Protein AF-A0A2V1MZS5-F1 (afdb_monomer_lite)

Secondary structure (DSSP, 8-state):
--GGGTS-TTT--HHHHHHHHT--HHHHHHH-SSHHHHHHHHHHHHHHHHHHHHHTSS-TT-HHHHHHHHHHHHHHTHHHHHHHHHTT-HHHHHHHTTTTSS---

Sequence (105 aa):
MELLRTETIAEVTVSELTARSGISRNYFYRHFSSKVDVIAQYFDYGFSRLIRQLEHRQQPEKSTVFLQQYFAHLANKRDHYRILMANNFYVAHLANAGLTAVGLQ

Structure (mmCIF, N/CA/C/O backbone):
data_AF-A0A2V1MZS5-F1
#
_entry.id   AF-A0A2V1MZS5-F1
#
loop_
_atom_site.group_PDB
_atom_site.id
_atom_site.type_symbol
_atom_site.label_atom_id
_atom_site.label_alt_id
_atom_sit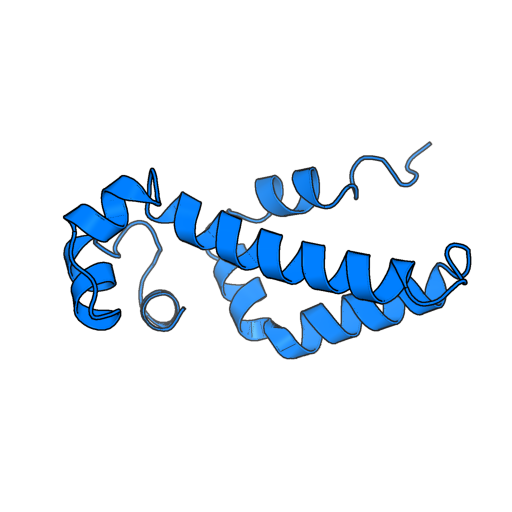e.label_comp_id
_atom_site.label_asym_id
_atom_site.label_entity_id
_atom_site.label_seq_id
_atom_site.pdbx_PDB_ins_code
_atom_site.Cartn_x
_atom_site.Cartn_y
_atom_site.Cartn_z
_atom_site.occupancy
_atom_site.B_iso_or_equiv
_atom_site.auth_seq_id
_atom_site.auth_comp_id
_atom_site.auth_asym_id
_atom_site.auth_atom_id
_atom_site.pdbx_PDB_model_num
ATOM 1 N N . MET A 1 1 ? 2.289 -0.162 5.512 1.00 86.81 1 MET A N 1
ATOM 2 C CA . MET A 1 1 ? 3.406 -1.120 5.337 1.00 86.81 1 MET A CA 1
ATOM 3 C C . MET A 1 1 ? 3.978 -1.597 6.659 1.00 86.81 1 MET A C 1
ATOM 5 O O . MET A 1 1 ? 4.191 -2.789 6.779 1.00 86.81 1 MET A O 1
ATOM 9 N N . GLU A 1 2 ? 4.201 -0.718 7.639 1.00 91.50 2 GLU A N 1
ATOM 10 C CA . GLU A 1 2 ? 4.732 -1.100 8.958 1.00 91.50 2 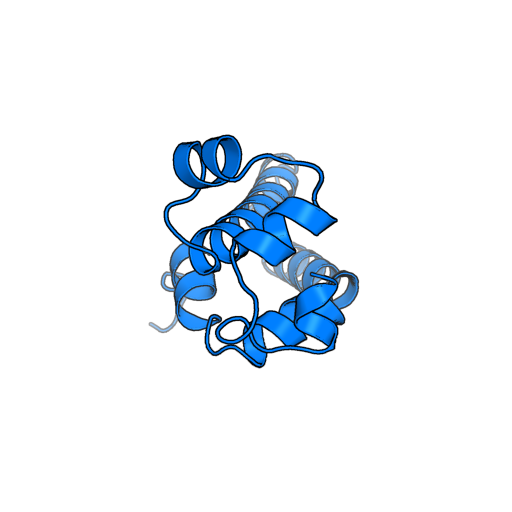GLU A CA 1
ATOM 11 C C . GLU A 1 2 ? 3.917 -2.199 9.656 1.00 91.50 2 GLU A C 1
ATOM 13 O O . GLU A 1 2 ? 4.478 -3.238 9.971 1.00 91.50 2 GLU A O 1
ATOM 18 N N . LEU A 1 3 ? 2.598 -2.015 9.785 1.00 91.38 3 LEU A N 1
ATOM 19 C CA . LEU A 1 3 ? 1.674 -3.009 10.357 1.00 91.38 3 LEU A CA 1
ATOM 20 C C . LEU A 1 3 ? 1.809 -4.397 9.714 1.00 91.38 3 LEU A C 1
ATOM 22 O O . LEU A 1 3 ? 1.841 -5.418 10.388 1.00 91.38 3 LEU A O 1
ATOM 26 N N . LEU A 1 4 ? 1.993 -4.432 8.394 1.00 89.62 4 LEU A N 1
ATOM 27 C CA . LEU A 1 4 ? 2.099 -5.678 7.639 1.00 89.62 4 LEU A CA 1
ATOM 28 C C . LEU A 1 4 ? 3.457 -6.386 7.788 1.00 89.62 4 LEU A C 1
ATOM 30 O O . LEU A 1 4 ? 3.693 -7.409 7.145 1.00 89.62 4 LEU A O 1
ATOM 34 N N . ARG A 1 5 ? 4.383 -5.840 8.589 1.00 88.31 5 ARG A N 1
ATOM 35 C CA . ARG A 1 5 ? 5.616 -6.544 8.971 1.00 88.31 5 ARG A CA 1
ATOM 36 C C . ARG A 1 5 ? 5.373 -7.557 10.086 1.00 88.31 5 ARG A C 1
ATOM 38 O O . ARG A 1 5 ? 6.149 -8.503 10.188 1.00 88.31 5 ARG A O 1
ATOM 45 N N . THR A 1 6 ? 4.339 -7.348 10.898 1.00 88.75 6 THR A N 1
ATOM 46 C CA . THR A 1 6 ? 4.032 -8.149 12.091 1.00 88.75 6 THR A CA 1
ATOM 47 C C . THR A 1 6 ? 2.665 -8.820 12.027 1.00 88.75 6 THR A C 1
ATOM 49 O O . THR A 1 6 ? 2.474 -9.831 12.690 1.00 88.75 6 THR A O 1
ATOM 52 N N . GLU A 1 7 ? 1.743 -8.293 11.221 1.00 88.31 7 GLU A N 1
ATOM 53 C CA . GLU A 1 7 ? 0.356 -8.754 11.127 1.00 88.31 7 GLU A CA 1
ATOM 54 C C . GLU A 1 7 ? -0.046 -9.015 9.673 1.00 88.31 7 GLU A C 1
ATOM 56 O O . GLU A 1 7 ? 0.466 -8.403 8.728 1.00 88.31 7 GLU A O 1
ATOM 61 N N . THR A 1 8 ? -1.009 -9.907 9.473 1.00 87.44 8 THR A N 1
ATOM 62 C CA . THR A 1 8 ? -1.680 -10.064 8.184 1.00 87.44 8 THR A CA 1
ATOM 63 C C . THR A 1 8 ? -2.649 -8.911 7.938 1.00 87.44 8 THR A C 1
ATOM 65 O O . THR A 1 8 ? -3.183 -8.282 8.851 1.00 87.44 8 THR A O 1
ATOM 68 N N . ILE A 1 9 ? -2.959 -8.651 6.671 1.00 88.06 9 ILE A N 1
ATOM 69 C CA . ILE A 1 9 ? -3.963 -7.645 6.291 1.00 88.06 9 ILE A CA 1
ATOM 70 C C . ILE A 1 9 ? -5.351 -7.910 6.901 1.00 88.06 9 ILE A C 1
ATOM 72 O O . ILE A 1 9 ? -6.147 -6.981 7.064 1.00 88.06 9 ILE A O 1
ATOM 76 N N . ALA A 1 10 ? -5.664 -9.176 7.192 1.00 87.06 10 ALA A N 1
ATOM 77 C CA . ALA A 1 10 ? -6.932 -9.578 7.776 1.00 87.06 10 ALA A CA 1
ATOM 78 C C . ALA A 1 10 ? -7.031 -9.082 9.224 1.00 87.06 10 ALA A C 1
ATOM 80 O O . ALA A 1 10 ? -8.064 -8.520 9.593 1.00 87.06 10 ALA A O 1
ATOM 81 N N . GLU A 1 11 ? -5.935 -9.213 9.976 1.00 91.38 11 GLU A N 1
ATOM 82 C CA . GLU A 1 11 ? -5.802 -8.827 11.386 1.00 91.38 11 GLU A CA 1
ATOM 83 C C . GLU A 1 11 ? -5.771 -7.307 11.575 1.00 91.38 11 GLU A C 1
ATOM 85 O O . GLU A 1 11 ? -6.432 -6.788 12.474 1.00 91.38 11 GLU A O 1
ATOM 90 N N . VAL A 1 12 ? -5.106 -6.574 10.673 1.00 92.94 12 VAL A N 1
ATOM 91 C CA . VAL A 1 12 ? -5.035 -5.106 10.742 1.00 92.94 12 VAL A CA 1
ATOM 92 C C . VAL A 1 12 ? -6.436 -4.501 10.740 1.00 92.94 12 VAL A C 1
ATOM 94 O O . VAL A 1 12 ? -7.226 -4.762 9.838 1.00 92.94 12 VAL A O 1
ATOM 97 N N . THR A 1 13 ? -6.768 -3.617 11.679 1.00 95.38 13 THR A N 1
ATOM 98 C CA . THR A 1 13 ? -8.075 -2.929 11.679 1.00 95.38 13 THR A CA 1
ATOM 99 C C . THR A 1 13 ? -8.011 -1.558 10.998 1.00 95.38 13 THR A C 1
ATOM 101 O O . THR A 1 13 ? -6.962 -0.916 10.948 1.00 95.38 13 THR A O 1
ATOM 104 N N . VAL A 1 14 ? -9.148 -1.052 10.492 1.00 95.75 14 VAL A N 1
ATOM 105 C CA . VAL A 1 14 ? -9.222 0.334 9.974 1.00 95.75 14 VAL A CA 1
ATOM 106 C C . VAL A 1 14 ? -8.896 1.335 11.086 1.00 95.75 14 VAL A C 1
ATOM 108 O O . VAL A 1 14 ? -8.191 2.311 10.854 1.00 95.75 14 VAL A O 1
ATOM 111 N N . SER A 1 15 ? -9.354 1.072 12.313 1.00 96.19 15 SER A N 1
ATOM 112 C CA . SER A 1 15 ? -9.039 1.890 13.487 1.00 96.19 15 SER A CA 1
ATOM 113 C C . SER A 1 15 ? -7.536 2.013 13.709 1.00 96.19 15 SER A C 1
ATOM 115 O O . SER A 1 15 ? -7.034 3.126 13.822 1.00 96.19 15 SER A O 1
ATOM 117 N N . GLU A 1 16 ? -6.819 0.894 13.708 1.00 95.88 16 GLU A N 1
ATOM 118 C CA . GLU A 1 16 ? -5.374 0.884 13.910 1.00 95.88 16 GLU A CA 1
ATOM 119 C C . GLU A 1 16 ? -4.620 1.562 12.763 1.00 95.88 16 GLU A C 1
ATOM 121 O O . GLU A 1 16 ? -3.746 2.399 12.997 1.00 95.88 16 GLU A O 1
ATOM 126 N N . LEU A 1 17 ? -5.021 1.285 11.520 1.00 95.06 17 LEU A N 1
ATOM 127 C CA . LEU A 1 17 ? -4.443 1.923 10.342 1.00 95.06 17 LEU A CA 1
ATOM 128 C C . LEU A 1 17 ? -4.597 3.449 10.388 1.00 95.06 17 LEU A C 1
ATOM 130 O O . LEU A 1 17 ? -3.635 4.177 10.139 1.00 95.06 17 LEU A O 1
ATOM 134 N N . THR A 1 18 ? -5.797 3.932 10.718 1.00 96.25 18 THR A N 1
ATOM 135 C CA . THR A 1 18 ? -6.098 5.371 10.800 1.00 96.25 18 THR A CA 1
ATOM 136 C C . THR A 1 18 ? -5.364 6.045 11.957 1.00 96.25 18 THR A C 1
ATOM 138 O O . THR A 1 18 ? -4.793 7.115 11.755 1.00 96.25 18 THR A O 1
ATOM 141 N N . ALA A 1 19 ? -5.275 5.383 13.117 1.00 96.12 19 ALA A N 1
ATOM 142 C CA . ALA A 1 19 ? -4.531 5.874 14.272 1.00 96.12 19 ALA A CA 1
ATOM 143 C C . ALA A 1 19 ? -3.035 6.042 13.966 1.00 96.12 19 ALA A C 1
ATOM 145 O O . ALA A 1 19 ? -2.479 7.106 14.226 1.00 96.12 19 ALA A O 1
ATOM 146 N N . ARG A 1 20 ? -2.394 5.040 13.345 1.00 94.69 20 ARG A N 1
ATOM 147 C CA . ARG A 1 20 ? -0.970 5.131 12.970 1.00 94.69 20 ARG A CA 1
ATOM 148 C C . ARG A 1 20 ? -0.704 6.121 11.838 1.00 94.69 20 ARG A C 1
ATOM 150 O O . ARG A 1 20 ? 0.375 6.696 11.771 1.00 94.69 20 ARG A O 1
ATOM 157 N N . SER A 1 21 ? -1.674 6.318 10.949 1.00 93.56 21 SER A N 1
ATOM 158 C CA . SER A 1 21 ? -1.536 7.217 9.796 1.00 93.56 21 SER A CA 1
ATOM 159 C C . SER A 1 21 ? -1.910 8.672 10.105 1.00 93.56 21 SER A C 1
ATOM 161 O O . SER A 1 21 ? -1.764 9.524 9.234 1.00 93.56 21 SER A O 1
ATOM 163 N N . GLY A 1 22 ? -2.416 8.969 11.309 1.00 96.25 22 GLY A N 1
ATOM 164 C CA . GLY A 1 22 ? -2.823 10.322 11.706 1.00 96.25 22 GLY A CA 1
ATOM 165 C C . GLY A 1 22 ? -4.050 10.859 10.959 1.00 96.25 22 GLY A C 1
ATOM 166 O O . GLY A 1 22 ? -4.244 12.069 10.882 1.00 96.25 22 GLY A O 1
ATOM 167 N N . ILE A 1 23 ? -4.879 9.974 10.395 1.00 96.00 23 ILE A N 1
ATOM 168 C CA . ILE A 1 23 ? -6.098 10.336 9.654 1.00 96.00 23 ILE A CA 1
ATOM 169 C C . ILE A 1 23 ? -7.345 9.886 10.413 1.00 96.00 23 ILE A C 1
ATOM 171 O O . ILE A 1 23 ? -7.301 8.981 11.242 1.00 96.00 23 ILE A O 1
ATOM 175 N N . SER A 1 24 ? -8.496 10.480 10.102 1.00 97.31 24 SER A N 1
ATOM 176 C CA . SER A 1 24 ? -9.772 10.009 10.645 1.00 97.31 24 SER A CA 1
ATOM 177 C C . SER A 1 24 ? -10.298 8.791 9.877 1.00 97.31 24 SER A C 1
ATOM 179 O O . SER A 1 24 ? -10.016 8.605 8.691 1.00 97.31 24 SER A O 1
ATOM 181 N N . ARG A 1 25 ? -11.156 7.988 10.521 1.00 96.31 25 ARG A N 1
ATOM 182 C CA . ARG A 1 25 ? -11.897 6.914 9.831 1.00 96.31 25 ARG A CA 1
ATOM 183 C C . ARG A 1 25 ? -12.792 7.452 8.714 1.00 96.31 25 ARG A C 1
ATOM 185 O O . ARG A 1 25 ? -12.939 6.797 7.693 1.00 96.31 25 ARG A O 1
ATOM 192 N N . ASN A 1 26 ? -13.357 8.650 8.884 1.00 96.94 26 ASN A N 1
ATOM 193 C CA . ASN A 1 26 ? -14.160 9.287 7.839 1.00 96.94 26 ASN A CA 1
ATOM 194 C C . ASN A 1 26 ? -13.305 9.609 6.603 1.00 96.94 26 ASN A C 1
ATOM 196 O O . ASN A 1 26 ? -13.705 9.314 5.483 1.00 96.94 26 ASN A O 1
ATOM 200 N N . TYR A 1 27 ? -12.092 10.142 6.797 1.00 96.94 27 TYR A N 1
ATOM 201 C CA . TYR A 1 27 ? -11.149 10.328 5.693 1.00 96.94 27 TYR A CA 1
ATOM 202 C C . TYR A 1 27 ? -10.847 8.996 4.998 1.00 96.94 27 TYR A C 1
ATOM 204 O O . TYR A 1 27 ? -10.932 8.921 3.778 1.00 96.94 27 TYR A O 1
ATOM 212 N N . PHE A 1 28 ? -10.578 7.933 5.764 1.00 97.06 28 PHE A N 1
ATOM 213 C CA . PHE A 1 28 ? -10.354 6.605 5.196 1.00 97.06 28 PHE A CA 1
ATOM 214 C C . PHE A 1 28 ? -11.519 6.157 4.303 1.00 97.06 28 PHE A C 1
ATOM 216 O O . PHE A 1 28 ? -11.306 5.908 3.123 1.00 97.06 28 PHE A O 1
ATOM 223 N N . TYR A 1 29 ? -12.747 6.121 4.827 1.00 96.19 29 TYR A N 1
ATOM 224 C CA . TYR A 1 29 ? -13.902 5.610 4.080 1.00 96.19 29 TYR A CA 1
ATOM 225 C C . TYR A 1 29 ? -14.348 6.513 2.921 1.00 96.19 29 TYR A C 1
ATOM 227 O O . TYR A 1 29 ? -15.063 6.058 2.036 1.00 96.19 29 TYR A O 1
ATOM 235 N N . ARG A 1 30 ? -13.914 7.780 2.886 1.00 96.31 30 ARG A N 1
ATOM 236 C CA . ARG A 1 30 ? -14.110 8.662 1.724 1.00 96.31 30 ARG A CA 1
ATOM 237 C C . ARG A 1 30 ? -13.190 8.336 0.551 1.00 96.31 30 ARG A C 1
ATOM 239 O O . ARG A 1 30 ? -13.534 8.664 -0.580 1.00 96.31 30 ARG A O 1
ATOM 246 N N . HIS A 1 31 ? -12.016 7.774 0.824 1.00 95.06 31 HIS A N 1
ATOM 247 C CA . HIS A 1 31 ? -10.967 7.562 -0.175 1.00 95.06 31 HIS A CA 1
ATOM 248 C C . HIS A 1 31 ? -10.722 6.086 -0.492 1.00 95.06 31 HIS A C 1
ATOM 250 O O . HIS A 1 31 ? -10.210 5.779 -1.565 1.00 95.06 31 HIS A O 1
ATOM 256 N N . PHE A 1 32 ? -11.099 5.185 0.416 1.00 93.00 32 PHE A N 1
ATOM 257 C CA . PHE A 1 32 ? -10.827 3.762 0.305 1.00 93.00 32 PHE A CA 1
ATOM 258 C C . PHE A 1 32 ? -12.051 2.937 0.671 1.00 93.00 32 PHE A C 1
ATOM 260 O O . PHE A 1 32 ? -12.680 3.138 1.713 1.00 93.00 32 PHE A O 1
ATOM 267 N N . SER A 1 33 ? -12.334 1.942 -0.163 1.00 90.88 33 SER A N 1
ATOM 268 C CA . SER A 1 33 ? -13.432 0.999 0.067 1.00 90.88 33 SER A CA 1
ATOM 269 C C . SER A 1 33 ? -13.053 -0.088 1.075 1.00 90.88 33 SER A C 1
ATOM 271 O O . SER A 1 33 ? -13.914 -0.676 1.726 1.00 90.88 33 SER A O 1
ATOM 273 N N . SER A 1 34 ? -11.757 -0.389 1.216 1.00 90.56 34 SER A N 1
ATOM 274 C CA . SER A 1 34 ? -11.256 -1.403 2.148 1.00 90.56 34 SER A CA 1
ATOM 275 C C . SER A 1 34 ? -9.766 -1.226 2.463 1.00 90.56 34 SER A C 1
ATOM 277 O O . SER A 1 34 ? -9.057 -0.453 1.824 1.00 90.56 34 SER A O 1
ATOM 279 N N . LYS A 1 35 ? -9.249 -1.993 3.433 1.00 89.44 35 LYS A N 1
ATOM 280 C CA . LYS A 1 35 ? -7.801 -2.047 3.726 1.00 89.44 35 LYS A CA 1
ATOM 281 C C . LYS A 1 35 ? -7.001 -2.609 2.545 1.00 89.44 35 LYS A C 1
ATOM 283 O O . LYS A 1 35 ? -5.852 -2.231 2.351 1.00 89.44 35 LYS A O 1
ATOM 288 N N . VAL A 1 36 ? -7.614 -3.503 1.766 1.00 86.44 36 VAL A N 1
ATOM 289 C CA . VAL A 1 36 ? -7.011 -4.095 0.564 1.00 86.44 36 VAL A CA 1
ATOM 290 C C . VAL A 1 36 ? -6.887 -3.053 -0.544 1.00 86.44 36 VAL A C 1
ATOM 292 O O . VAL A 1 36 ? -5.854 -2.985 -1.201 1.00 86.44 36 VAL A O 1
ATOM 295 N N . ASP A 1 37 ? -7.896 -2.196 -0.690 1.00 87.25 37 ASP A N 1
ATOM 296 C CA . ASP A 1 37 ? -7.914 -1.097 -1.661 1.00 87.25 37 ASP A CA 1
ATOM 297 C C . ASP A 1 37 ? -6.751 -0.110 -1.434 1.00 87.25 37 ASP A C 1
ATOM 299 O O . ASP A 1 37 ? -6.053 0.254 -2.376 1.00 87.25 37 ASP A O 1
ATOM 303 N N . VAL A 1 38 ? -6.422 0.208 -0.173 1.00 90.50 38 VAL A N 1
ATOM 304 C CA . VAL A 1 38 ? -5.220 1.004 0.157 1.00 90.50 38 VAL A CA 1
ATOM 305 C C . VAL A 1 38 ? -3.941 0.376 -0.401 1.00 90.50 38 VAL A C 1
ATOM 307 O O . VAL A 1 38 ? -3.076 1.075 -0.930 1.00 90.50 38 VAL A O 1
ATOM 310 N N . ILE A 1 39 ? -3.795 -0.944 -0.261 1.00 86.94 39 ILE A N 1
ATOM 311 C CA . ILE A 1 39 ? -2.613 -1.669 -0.733 1.00 86.94 39 ILE A CA 1
ATOM 312 C C . ILE A 1 39 ? -2.576 -1.685 -2.259 1.00 86.94 39 ILE A C 1
ATOM 314 O O . ILE A 1 39 ? -1.531 -1.376 -2.828 1.00 86.94 39 ILE A O 1
ATOM 318 N N . ALA A 1 40 ? -3.701 -1.975 -2.915 1.00 83.38 40 ALA A N 1
ATOM 319 C CA . ALA A 1 40 ? -3.798 -1.959 -4.372 1.00 83.38 40 ALA A CA 1
ATOM 320 C C . ALA A 1 40 ? -3.390 -0.590 -4.941 1.00 83.38 40 ALA A C 1
ATOM 322 O O . ALA A 1 40 ? -2.432 -0.507 -5.709 1.00 83.38 40 ALA A O 1
ATOM 323 N N . GLN A 1 41 ? -4.003 0.496 -4.459 1.00 86.94 41 GLN A N 1
ATOM 324 C CA . GLN A 1 41 ? -3.688 1.854 -4.912 1.00 86.94 41 GLN A CA 1
ATOM 325 C C . GLN A 1 41 ? -2.228 2.252 -4.650 1.00 86.94 41 GLN A C 1
ATOM 327 O O . GLN A 1 41 ? -1.610 2.926 -5.476 1.00 86.94 41 GLN A O 1
ATOM 332 N N . TYR A 1 42 ? -1.639 1.818 -3.529 1.00 87.81 42 TYR A N 1
ATOM 333 C CA . TYR A 1 42 ? -0.224 2.062 -3.236 1.00 87.81 42 TYR A CA 1
ATOM 334 C C . TYR A 1 42 ? 0.701 1.457 -4.303 1.00 87.81 42 TYR A C 1
ATOM 336 O O . TYR A 1 42 ? 1.634 2.122 -4.770 1.00 87.81 42 TYR A O 1
ATOM 344 N N . PHE A 1 43 ? 0.456 0.204 -4.690 1.00 83.06 43 PHE A N 1
ATOM 345 C CA . PHE A 1 43 ? 1.269 -0.479 -5.695 1.00 83.06 43 PHE A CA 1
ATOM 346 C C . PHE A 1 43 ? 0.976 0.021 -7.112 1.00 83.06 43 PHE A C 1
ATOM 348 O O . PHE A 1 43 ? 1.920 0.241 -7.872 1.00 83.06 43 PHE A O 1
ATOM 355 N N . ASP A 1 44 ? -0.285 0.301 -7.440 1.00 83.00 44 ASP A N 1
ATOM 356 C CA . ASP A 1 44 ? -0.681 0.852 -8.741 1.00 83.00 44 ASP A CA 1
ATOM 357 C C . ASP A 1 44 ? -0.059 2.232 -8.978 1.00 83.00 44 ASP A C 1
ATOM 359 O O . ASP A 1 44 ? 0.450 2.513 -10.067 1.00 83.00 44 ASP A O 1
ATOM 363 N N . TYR A 1 45 ? 0.005 3.079 -7.945 1.00 85.25 45 TYR A N 1
ATOM 364 C CA . TYR A 1 45 ? 0.716 4.356 -8.014 1.00 85.25 45 TYR A CA 1
ATOM 365 C C . TYR A 1 45 ? 2.220 4.167 -8.264 1.00 85.25 45 TYR A C 1
ATOM 367 O O . TYR A 1 45 ? 2.813 4.868 -9.093 1.00 85.25 45 TYR A O 1
ATOM 375 N N . GLY A 1 46 ? 2.845 3.204 -7.577 1.00 82.75 46 GLY A N 1
ATOM 376 C CA . GLY A 1 46 ? 4.258 2.867 -7.759 1.00 82.75 46 GLY A CA 1
ATOM 377 C C . GLY A 1 46 ? 4.572 2.377 -9.174 1.00 82.75 46 GLY A C 1
ATOM 378 O O . GLY A 1 46 ? 5.537 2.846 -9.784 1.00 82.75 46 GLY A O 1
ATOM 379 N N . PHE A 1 47 ? 3.730 1.491 -9.703 1.00 77.00 47 PHE A N 1
ATOM 380 C CA . PHE A 1 47 ? 3.876 0.915 -11.036 1.00 77.00 47 PHE A CA 1
ATOM 381 C C . PHE A 1 47 ? 3.600 1.942 -12.136 1.00 77.00 47 PHE A C 1
ATOM 383 O O . PHE A 1 47 ? 4.421 2.126 -13.030 1.00 77.00 47 PHE A O 1
ATOM 390 N N . SER A 1 48 ? 2.520 2.718 -12.017 1.00 79.38 48 SER A N 1
ATOM 391 C CA . SER A 1 48 ? 2.202 3.792 -12.968 1.00 79.38 48 SER A CA 1
ATOM 392 C C . SER A 1 48 ? 3.328 4.823 -13.066 1.00 79.38 48 SER A C 1
ATOM 394 O O . SER A 1 48 ? 3.588 5.380 -14.131 1.00 79.38 48 SER A O 1
ATOM 396 N N . ARG A 1 49 ? 4.031 5.086 -11.956 1.00 81.62 49 ARG A N 1
ATOM 397 C CA . ARG A 1 49 ? 5.206 5.963 -11.961 1.00 81.62 49 ARG A CA 1
ATOM 398 C C . ARG A 1 49 ? 6.378 5.355 -12.731 1.00 81.62 49 ARG A C 1
ATOM 400 O O . ARG A 1 49 ? 7.050 6.095 -13.441 1.00 81.62 49 ARG A O 1
ATOM 407 N N . LEU A 1 50 ? 6.611 4.048 -12.600 1.00 76.25 50 LEU A N 1
ATOM 408 C CA . LEU A 1 50 ? 7.635 3.330 -13.365 1.00 76.25 50 LEU A CA 1
ATOM 409 C C . LEU A 1 50 ? 7.328 3.382 -14.870 1.00 76.25 50 LEU A C 1
ATOM 411 O O . LEU A 1 50 ? 8.205 3.749 -15.645 1.00 76.25 50 LEU A O 1
ATOM 415 N N . ILE A 1 51 ? 6.083 3.098 -15.266 1.00 74.12 51 ILE A N 1
ATOM 416 C CA . ILE A 1 51 ? 5.652 3.150 -16.672 1.00 74.12 51 ILE A CA 1
ATOM 417 C C . ILE A 1 5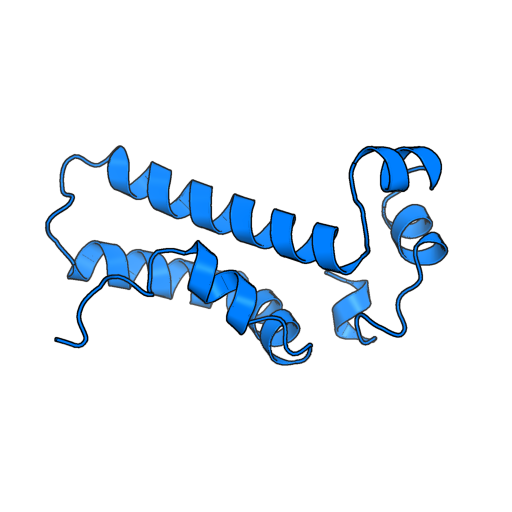1 ? 5.831 4.554 -17.256 1.00 74.12 51 ILE A C 1
ATOM 419 O O . ILE A 1 51 ? 6.507 4.706 -18.269 1.00 74.12 51 ILE A O 1
ATOM 423 N N . ARG A 1 52 ? 5.359 5.604 -16.570 1.00 78.00 52 ARG A N 1
ATOM 424 C CA . ARG A 1 52 ? 5.554 6.990 -17.038 1.00 78.00 52 ARG A CA 1
ATOM 425 C C . ARG A 1 52 ? 7.029 7.369 -17.188 1.00 78.00 52 ARG A C 1
ATOM 427 O O . ARG A 1 52 ? 7.406 8.044 -18.140 1.00 78.00 52 ARG A O 1
ATOM 434 N N . GLN A 1 53 ? 7.890 6.943 -16.259 1.00 72.81 53 GLN A N 1
ATOM 435 C CA . GLN A 1 53 ? 9.336 7.192 -16.356 1.00 72.81 53 GLN A CA 1
ATOM 436 C C . GLN A 1 53 ? 9.971 6.529 -17.585 1.00 72.81 53 GLN A C 1
ATOM 438 O O . GLN A 1 53 ? 10.957 7.048 -18.114 1.00 72.81 53 GLN A O 1
ATOM 443 N N . LEU A 1 54 ? 9.409 5.406 -18.030 1.00 68.69 54 LEU A N 1
ATOM 444 C CA . LEU A 1 54 ? 9.840 4.687 -19.222 1.00 68.69 54 LEU A CA 1
ATOM 445 C C . LEU A 1 54 ? 9.306 5.341 -20.499 1.00 68.69 54 LEU A C 1
ATOM 447 O O . LEU A 1 54 ? 10.082 5.521 -21.426 1.00 68.69 54 LEU A O 1
ATOM 451 N N . GLU A 1 55 ? 8.045 5.779 -20.521 1.00 68.31 55 GLU A N 1
ATOM 452 C CA . GLU A 1 55 ? 7.433 6.484 -21.661 1.00 68.31 55 GLU A CA 1
ATOM 453 C C . GLU A 1 55 ? 8.133 7.814 -21.986 1.00 68.31 55 GLU A C 1
ATOM 455 O O . GLU A 1 55 ? 8.335 8.154 -23.151 1.00 68.31 55 GLU A O 1
ATOM 460 N N . HIS A 1 56 ? 8.561 8.567 -20.964 1.00 61.66 56 HIS A N 1
ATOM 461 C CA . HIS A 1 56 ? 9.262 9.842 -21.163 1.00 61.66 56 HIS A CA 1
ATOM 462 C C . HIS A 1 56 ? 10.676 9.694 -21.746 1.00 61.66 56 HIS A C 1
ATOM 464 O O . HIS A 1 56 ? 11.234 10.663 -22.267 1.00 61.66 56 HIS A O 1
ATOM 470 N N . ARG A 1 57 ? 11.273 8.500 -21.681 1.00 61.09 57 ARG A N 1
ATOM 471 C CA . ARG A 1 57 ? 12.515 8.189 -22.392 1.00 61.09 57 ARG A CA 1
ATOM 472 C C . ARG A 1 57 ? 12.103 7.554 -23.713 1.00 61.09 57 ARG A C 1
ATOM 474 O O . ARG A 1 57 ? 11.646 6.427 -23.695 1.00 61.09 57 ARG A O 1
ATOM 481 N N . GLN A 1 58 ? 12.251 8.260 -24.834 1.00 53.81 58 GLN A N 1
ATOM 482 C CA . GLN A 1 58 ? 11.839 7.858 -26.196 1.00 53.81 58 GLN A CA 1
ATOM 483 C C . GLN A 1 58 ? 12.492 6.548 -26.724 1.00 53.81 58 GLN A C 1
ATOM 485 O O . GLN A 1 58 ? 13.125 6.535 -27.774 1.00 53.81 58 GLN A O 1
ATOM 490 N N . GLN A 1 59 ? 12.403 5.437 -25.995 1.00 58.56 59 GLN A N 1
ATOM 491 C CA . GLN A 1 59 ? 12.918 4.116 -26.358 1.00 58.56 59 GLN A CA 1
ATOM 492 C C . GLN A 1 59 ? 11.952 3.011 -25.888 1.00 58.56 59 GLN A C 1
ATOM 494 O O . GLN A 1 59 ? 12.339 2.164 -25.079 1.00 58.56 59 GLN A O 1
ATOM 499 N N . PRO A 1 60 ? 10.703 2.991 -26.390 1.00 52.62 60 PRO A N 1
ATOM 500 C CA . PRO A 1 60 ? 9.712 1.970 -26.039 1.00 52.62 60 PRO A CA 1
ATOM 501 C C . PRO A 1 60 ? 10.102 0.543 -26.478 1.00 52.62 60 PRO A C 1
ATOM 503 O O . PRO A 1 60 ? 9.479 -0.417 -26.043 1.00 52.62 60 PRO A O 1
ATOM 506 N N . GLU A 1 61 ? 11.159 0.378 -27.285 1.00 53.56 61 GLU A N 1
ATOM 507 C CA . GLU A 1 61 ? 11.465 -0.894 -27.964 1.00 53.56 61 GLU A CA 1
ATOM 508 C C . GLU A 1 61 ? 12.656 -1.680 -27.393 1.00 53.56 61 GLU A C 1
ATOM 510 O O . GLU A 1 61 ? 12.966 -2.775 -27.859 1.00 53.56 61 GLU A O 1
ATOM 515 N N . LYS A 1 62 ? 13.324 -1.193 -26.338 1.00 56.81 62 LYS A N 1
ATOM 516 C CA . LYS A 1 62 ? 14.369 -1.981 -25.658 1.00 56.81 62 LYS A CA 1
ATOM 517 C C . LYS A 1 62 ? 13.792 -2.673 -24.432 1.00 56.81 62 LYS A C 1
ATOM 519 O O . LYS A 1 62 ? 13.965 -2.209 -23.303 1.00 56.81 62 LYS A O 1
ATOM 524 N N . SER A 1 63 ? 13.158 -3.822 -24.665 1.00 64.25 63 SER A N 1
ATOM 525 C CA . SER A 1 63 ? 12.640 -4.736 -23.633 1.00 64.25 63 SER A CA 1
ATOM 526 C C . SER A 1 63 ? 13.629 -4.969 -22.480 1.00 64.25 63 SER A C 1
ATOM 528 O O . SER A 1 63 ? 13.233 -5.048 -21.320 1.00 64.25 63 SER A O 1
ATOM 530 N N . THR A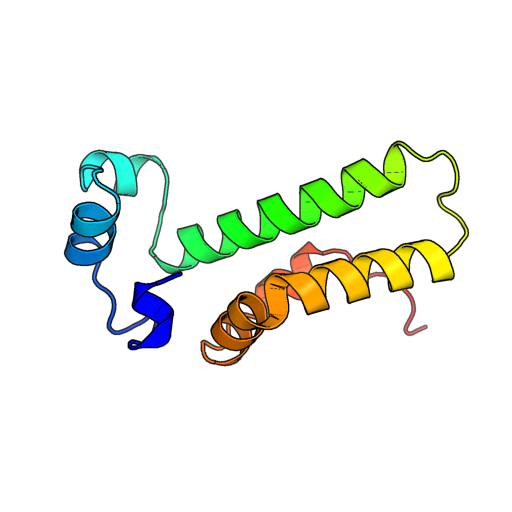 1 64 ? 14.937 -4.977 -22.756 1.00 66.19 64 THR A N 1
ATOM 531 C CA . THR A 1 64 ? 15.985 -5.140 -21.738 1.00 66.19 64 THR A CA 1
ATOM 532 C C . THR A 1 64 ? 16.059 -3.970 -20.750 1.00 66.19 64 THR A C 1
ATOM 534 O O . THR A 1 64 ? 16.265 -4.195 -19.561 1.00 66.19 64 THR A O 1
ATOM 537 N N . VAL A 1 65 ? 15.862 -2.725 -21.205 1.00 71.81 65 VAL A N 1
ATOM 538 C CA . VAL A 1 65 ? 15.890 -1.528 -20.341 1.00 71.81 65 VAL A CA 1
ATOM 539 C C . VAL A 1 65 ? 14.651 -1.486 -19.450 1.00 71.81 65 VAL A C 1
ATOM 541 O O . VAL A 1 65 ? 14.764 -1.172 -18.265 1.00 71.81 65 VAL A O 1
ATOM 544 N N . PHE A 1 66 ? 13.490 -1.862 -19.996 1.00 72.12 66 PHE A N 1
ATOM 545 C CA . PHE A 1 66 ? 12.270 -2.060 -19.215 1.00 72.12 66 PHE A CA 1
ATOM 546 C C . PHE A 1 66 ? 12.498 -3.097 -18.110 1.00 72.12 66 PHE A C 1
ATOM 548 O O . PHE A 1 66 ? 12.307 -2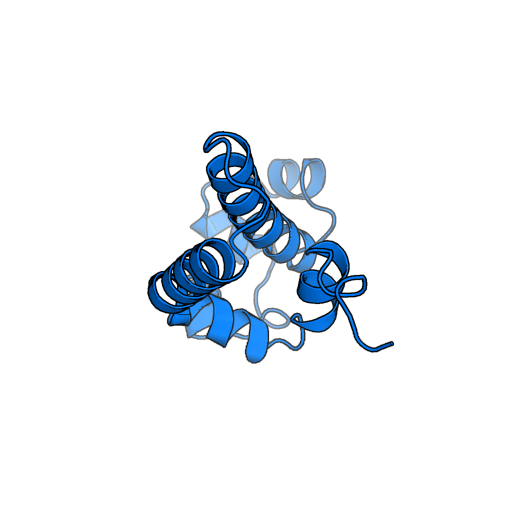.792 -16.934 1.00 72.12 66 PHE A O 1
ATOM 555 N N . LEU A 1 67 ? 12.978 -4.294 -18.472 1.00 71.56 67 LEU A N 1
ATOM 556 C CA . LEU A 1 67 ? 13.200 -5.387 -17.524 1.00 71.56 67 LEU A CA 1
ATOM 557 C C . LEU A 1 67 ? 14.208 -5.002 -16.438 1.00 71.56 67 LEU A C 1
ATOM 559 O O . LEU A 1 67 ? 13.956 -5.248 -15.264 1.00 71.56 67 LEU A O 1
ATOM 563 N N . GLN A 1 68 ? 15.313 -4.342 -16.792 1.00 79.25 68 GLN A N 1
ATOM 564 C CA . GLN A 1 68 ? 16.293 -3.861 -15.814 1.00 79.25 68 GLN A CA 1
ATOM 565 C C . GLN A 1 68 ? 15.683 -2.869 -14.820 1.00 79.25 68 GLN A C 1
ATOM 567 O O . GLN A 1 68 ? 15.906 -2.991 -13.617 1.00 79.25 68 GLN A O 1
ATOM 572 N N . GLN A 1 69 ? 14.894 -1.902 -15.294 1.00 75.81 69 GLN A N 1
ATOM 573 C CA . GLN A 1 69 ? 14.256 -0.917 -14.418 1.00 75.81 69 GLN A CA 1
ATOM 574 C C . GLN A 1 69 ? 13.146 -1.534 -13.565 1.00 75.81 69 GLN A C 1
ATOM 576 O O . GLN A 1 69 ? 13.018 -1.198 -12.387 1.00 75.81 69 GLN A O 1
ATOM 581 N N . TYR A 1 70 ? 12.392 -2.477 -14.126 1.00 77.19 70 TYR A N 1
ATOM 582 C CA . TYR A 1 70 ? 11.402 -3.255 -13.397 1.00 77.19 70 TYR A CA 1
ATOM 583 C C . TYR A 1 70 ? 12.050 -4.093 -12.289 1.00 77.19 70 TYR A C 1
ATOM 585 O O . TYR A 1 70 ? 11.673 -3.966 -11.124 1.00 77.19 70 TYR A O 1
ATOM 593 N N . PHE A 1 71 ? 13.091 -4.872 -12.601 1.00 79.50 71 PHE A N 1
ATOM 594 C CA . PHE A 1 71 ? 13.821 -5.649 -11.598 1.00 79.50 71 PHE A CA 1
ATOM 595 C C . PHE A 1 71 ? 14.499 -4.758 -10.555 1.00 79.50 71 PHE A C 1
ATOM 597 O O . PHE A 1 71 ? 14.472 -5.089 -9.371 1.00 79.50 71 PHE A O 1
ATOM 604 N N . ALA A 1 72 ? 15.038 -3.600 -10.943 1.00 83.75 72 ALA A N 1
ATOM 605 C CA . ALA A 1 72 ? 15.576 -2.628 -9.994 1.00 83.75 72 ALA A CA 1
ATOM 606 C C . ALA A 1 72 ? 14.484 -2.071 -9.066 1.00 83.75 72 ALA A C 1
ATOM 608 O O . ALA A 1 72 ? 14.705 -1.925 -7.863 1.00 83.75 72 ALA A O 1
ATOM 609 N N . HIS A 1 73 ? 13.287 -1.787 -9.588 1.00 82.00 73 HIS A N 1
ATOM 610 C CA . HIS A 1 73 ? 12.145 -1.365 -8.781 1.00 82.00 73 HIS A CA 1
ATOM 611 C C . HIS A 1 73 ? 11.718 -2.456 -7.787 1.00 82.00 73 HIS A C 1
ATOM 613 O O . HIS A 1 73 ? 11.553 -2.167 -6.599 1.00 82.00 73 HIS A O 1
ATOM 619 N N . LEU A 1 74 ? 11.603 -3.706 -8.251 1.00 79.06 74 LEU A N 1
ATOM 620 C CA . LEU A 1 74 ? 11.310 -4.863 -7.403 1.00 79.06 74 LEU A CA 1
ATOM 621 C C . LEU A 1 74 ? 12.369 -5.045 -6.311 1.00 79.06 74 LEU A C 1
ATOM 623 O O . LEU A 1 74 ? 12.017 -5.195 -5.144 1.00 79.06 74 LEU A O 1
ATOM 627 N N . ALA A 1 75 ? 13.656 -4.977 -6.662 1.00 83.19 75 ALA A N 1
ATOM 628 C CA . ALA A 1 75 ? 14.763 -5.128 -5.721 1.00 83.19 75 ALA A CA 1
ATOM 629 C C . ALA A 1 75 ? 14.749 -4.030 -4.646 1.00 83.19 75 ALA A C 1
ATOM 631 O O . ALA A 1 75 ? 14.811 -4.328 -3.453 1.00 83.19 75 ALA A O 1
ATOM 632 N N . ASN A 1 76 ? 14.562 -2.770 -5.048 1.00 86.38 76 ASN A N 1
ATOM 633 C CA . ASN A 1 76 ? 14.496 -1.624 -4.133 1.00 86.38 76 ASN A CA 1
ATOM 634 C C . ASN A 1 76 ? 13.276 -1.648 -3.200 1.00 86.38 76 ASN A C 1
ATOM 636 O O . ASN A 1 76 ? 13.252 -0.957 -2.180 1.00 86.38 76 ASN A O 1
ATOM 640 N N . LYS A 1 77 ? 12.237 -2.409 -3.551 1.00 85.06 77 LYS A N 1
ATOM 641 C CA . LYS A 1 77 ? 10.995 -2.543 -2.779 1.00 85.06 77 LYS A CA 1
ATOM 642 C C . LYS A 1 77 ? 10.727 -3.989 -2.373 1.00 85.06 77 LYS A C 1
ATOM 644 O O . LYS A 1 77 ? 9.581 -4.337 -2.091 1.00 85.06 77 LYS A O 1
ATOM 649 N N . ARG A 1 78 ? 11.776 -4.816 -2.296 1.00 83.75 78 ARG A N 1
ATOM 650 C CA . ARG A 1 78 ? 11.683 -6.265 -2.063 1.00 83.75 78 ARG A CA 1
ATOM 651 C C . ARG A 1 78 ? 10.801 -6.611 -0.867 1.00 83.75 78 ARG A C 1
ATOM 653 O O . ARG A 1 78 ? 9.938 -7.473 -0.981 1.00 83.75 78 ARG A O 1
ATOM 660 N N . ASP A 1 79 ? 10.971 -5.906 0.247 1.00 85.81 79 ASP A N 1
ATOM 661 C CA . ASP A 1 79 ? 10.163 -6.097 1.457 1.00 85.81 79 ASP A CA 1
ATOM 662 C C . ASP A 1 79 ? 8.666 -5.879 1.215 1.00 85.81 79 ASP A C 1
ATOM 664 O O . ASP A 1 79 ? 7.839 -6.640 1.711 1.00 85.81 79 ASP A O 1
ATOM 668 N N . HIS A 1 80 ? 8.307 -4.856 0.438 1.00 86.69 80 HIS A N 1
ATOM 669 C CA . HIS A 1 80 ? 6.912 -4.538 0.143 1.00 86.69 80 HIS A CA 1
ATOM 670 C C . HIS A 1 80 ? 6.293 -5.623 -0.743 1.00 86.69 80 HIS A C 1
ATOM 672 O O . HIS A 1 80 ? 5.201 -6.104 -0.450 1.00 86.69 80 HIS A O 1
ATOM 678 N N . TYR A 1 81 ? 7.009 -6.062 -1.781 1.00 81.00 81 TYR A N 1
ATOM 679 C CA . TYR A 1 81 ? 6.549 -7.152 -2.645 1.00 81.00 81 TYR A CA 1
ATOM 680 C C . TYR A 1 81 ? 6.485 -8.495 -1.906 1.00 81.00 81 TYR A C 1
ATOM 682 O O . TYR A 1 81 ? 5.566 -9.273 -2.146 1.00 81.00 81 TYR A O 1
ATOM 690 N N . ARG A 1 82 ? 7.375 -8.745 -0.935 1.00 82.56 82 ARG A N 1
ATOM 691 C CA . ARG A 1 82 ? 7.292 -9.919 -0.051 1.00 82.56 82 ARG A CA 1
ATOM 692 C C . ARG A 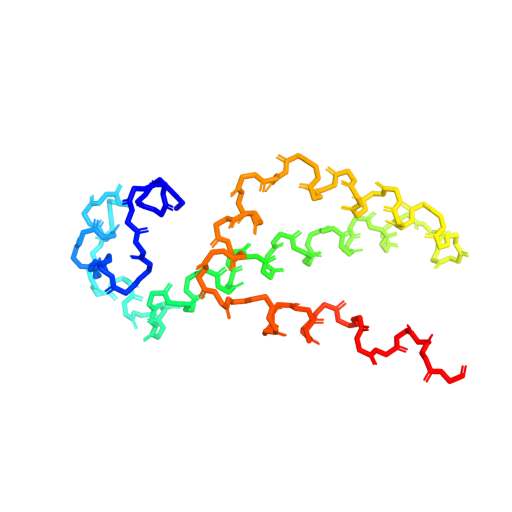1 82 ? 6.012 -9.908 0.787 1.00 82.56 82 ARG A C 1
ATOM 694 O O . ARG A 1 82 ? 5.370 -10.941 0.931 1.00 82.56 82 ARG A O 1
ATOM 701 N N . ILE A 1 83 ? 5.625 -8.747 1.313 1.00 82.00 83 ILE A N 1
ATOM 702 C CA . ILE A 1 83 ? 4.375 -8.573 2.066 1.00 82.00 83 ILE A CA 1
ATOM 703 C C . ILE A 1 83 ? 3.155 -8.807 1.167 1.00 82.00 83 ILE A C 1
ATOM 705 O O . ILE A 1 83 ? 2.223 -9.503 1.570 1.00 82.00 83 ILE A O 1
ATOM 709 N N . LEU A 1 84 ? 3.173 -8.280 -0.062 1.00 79.94 84 LEU A N 1
ATOM 710 C CA . LEU A 1 84 ? 2.121 -8.529 -1.051 1.00 79.94 84 LEU A CA 1
ATOM 711 C C . LEU A 1 84 ? 1.992 -10.036 -1.347 1.00 79.94 84 LEU A C 1
ATOM 713 O O . LEU A 1 84 ? 0.883 -10.570 -1.363 1.00 79.94 84 LEU A O 1
ATOM 717 N N . MET A 1 85 ? 3.135 -10.721 -1.494 1.00 76.88 85 MET A N 1
ATOM 718 C CA . MET A 1 85 ? 3.243 -12.173 -1.691 1.00 76.88 85 MET A CA 1
ATOM 719 C C . MET A 1 85 ? 2.791 -13.018 -0.490 1.00 76.88 85 MET A C 1
ATOM 721 O O . MET A 1 85 ? 2.264 -14.114 -0.659 1.00 76.88 85 MET A O 1
ATOM 725 N N . ALA A 1 86 ? 2.935 -12.513 0.730 1.00 76.31 86 ALA A N 1
ATOM 726 C CA . ALA A 1 86 ? 2.452 -13.206 1.921 1.00 76.31 86 ALA A CA 1
ATOM 727 C C . ALA A 1 86 ? 0.924 -13.108 2.096 1.00 76.31 86 ALA A C 1
ATOM 729 O O . ALA A 1 86 ? 0.332 -13.954 2.754 1.00 76.31 86 ALA A O 1
ATOM 730 N N . ASN A 1 87 ? 0.277 -12.100 1.499 1.00 73.75 87 ASN A N 1
ATOM 731 C CA . ASN A 1 87 ? -1.149 -11.809 1.701 1.00 73.75 87 ASN A CA 1
ATOM 732 C C . ASN A 1 87 ? -2.042 -12.170 0.489 1.00 73.75 87 ASN A C 1
ATOM 734 O O . ASN A 1 87 ? -3.163 -11.686 0.383 1.00 73.75 87 ASN A O 1
ATOM 738 N N . ASN A 1 88 ? -1.563 -13.011 -0.433 1.00 68.44 88 ASN A N 1
ATOM 739 C CA . ASN A 1 88 ? -2.301 -13.466 -1.626 1.00 68.44 88 ASN A CA 1
ATOM 740 C C . ASN A 1 88 ? -2.781 -12.363 -2.606 1.00 68.44 88 ASN A C 1
ATOM 742 O O . ASN A 1 88 ? -3.702 -12.585 -3.387 1.00 68.44 88 ASN A O 1
ATOM 746 N N . PHE A 1 89 ? -2.158 -11.175 -2.611 1.00 66.50 89 PHE A N 1
ATOM 747 C CA . PHE A 1 89 ? -2.604 -10.011 -3.410 1.00 66.50 89 PHE A CA 1
ATOM 748 C C . PHE A 1 89 ? -1.890 -9.819 -4.762 1.00 66.50 89 PHE A C 1
ATOM 750 O O . PHE A 1 89 ? -2.055 -8.803 -5.433 1.00 66.50 89 PHE A O 1
ATOM 757 N N . TYR A 1 90 ? -1.080 -10.783 -5.182 1.00 57.09 90 TYR A N 1
ATOM 758 C CA . TYR A 1 90 ? -0.211 -10.699 -6.367 1.00 57.09 90 TYR A CA 1
ATOM 759 C C . TYR A 1 90 ? -0.989 -10.772 -7.679 1.00 57.09 90 TYR A C 1
ATOM 761 O O . TYR A 1 90 ? -0.599 -10.141 -8.658 1.00 57.09 90 TYR A O 1
ATOM 769 N N . VAL A 1 91 ? -2.092 -11.522 -7.699 1.00 50.81 91 VAL A N 1
ATOM 770 C CA . VAL A 1 91 ? -2.842 -11.798 -8.933 1.00 50.81 91 VAL A CA 1
ATOM 771 C C . VAL A 1 91 ? -3.532 -10.535 -9.462 1.00 50.81 91 VAL A C 1
ATOM 773 O O . VAL A 1 91 ? -3.472 -10.264 -10.657 1.00 50.81 91 VAL A O 1
ATOM 776 N N . ALA A 1 92 ? -4.104 -9.708 -8.579 1.00 51.34 92 ALA A N 1
ATOM 777 C CA . ALA A 1 92 ? -4.748 -8.450 -8.970 1.00 51.34 92 ALA A CA 1
ATOM 778 C C . ALA A 1 92 ? -3.737 -7.409 -9.486 1.00 51.34 92 ALA A C 1
ATOM 780 O O . ALA A 1 92 ? -4.008 -6.696 -10.449 1.00 51.34 92 ALA A O 1
ATOM 781 N N . HIS A 1 93 ? -2.545 -7.357 -8.884 1.00 53.94 93 HIS A N 1
ATOM 782 C CA . HIS A 1 93 ? -1.510 -6.400 -9.268 1.00 53.94 93 HIS A CA 1
ATOM 783 C C . HIS A 1 93 ? -0.852 -6.745 -10.617 1.00 53.94 93 HIS A C 1
ATOM 785 O O . HIS A 1 93 ? -0.605 -5.854 -11.427 1.00 53.94 93 HIS A O 1
ATOM 791 N N . LEU A 1 94 ? -0.613 -8.032 -10.904 1.00 50.22 94 LEU A N 1
ATOM 792 C CA . LEU A 1 94 ? -0.050 -8.462 -12.192 1.00 50.22 94 LEU A CA 1
ATOM 793 C C . LEU A 1 94 ? -1.051 -8.334 -13.353 1.00 50.22 94 LEU A C 1
ATOM 795 O O . LEU A 1 94 ? -0.636 -8.038 -14.473 1.00 50.22 94 LEU A O 1
ATOM 799 N N . ALA A 1 95 ? -2.352 -8.496 -13.089 1.00 49.56 95 ALA A N 1
ATOM 800 C CA . ALA A 1 95 ? -3.400 -8.300 -14.091 1.00 49.56 95 ALA A CA 1
ATOM 801 C C . ALA A 1 95 ? -3.520 -6.829 -14.542 1.00 49.56 95 ALA A C 1
ATOM 803 O O . ALA A 1 95 ? -3.662 -6.568 -15.734 1.00 49.56 95 ALA A O 1
ATOM 804 N N . ASN A 1 96 ? -3.389 -5.871 -13.614 1.00 44.41 96 ASN A N 1
ATOM 805 C CA . ASN A 1 96 ? -3.445 -4.432 -13.917 1.00 44.41 96 ASN A CA 1
ATOM 806 C C . ASN A 1 96 ? -2.144 -3.871 -14.513 1.00 44.41 96 ASN A C 1
ATOM 808 O O . ASN A 1 96 ? -2.163 -2.836 -15.173 1.00 44.41 96 ASN A O 1
ATOM 812 N N . ALA A 1 97 ? -1.012 -4.552 -14.319 1.00 52.09 97 ALA A N 1
ATOM 813 C CA . ALA A 1 97 ? 0.291 -4.139 -14.837 1.00 52.09 97 ALA A CA 1
ATOM 814 C C . ALA A 1 97 ? 0.458 -4.319 -16.365 1.00 52.09 97 ALA A C 1
ATOM 816 O O . ALA A 1 97 ? 1.553 -4.109 -16.886 1.00 52.09 97 ALA A O 1
ATOM 817 N N . GLY A 1 98 ? -0.585 -4.748 -17.091 1.00 42.78 98 GLY A N 1
ATOM 818 C CA . GLY A 1 98 ? -0.520 -5.010 -18.537 1.00 42.78 98 GLY A CA 1
ATOM 819 C C . GLY A 1 98 ? 0.336 -6.227 -18.920 1.00 42.78 98 GLY A C 1
ATOM 820 O O . GLY A 1 98 ? 0.528 -6.507 -20.100 1.00 42.78 98 GLY A O 1
ATOM 821 N N . LEU A 1 99 ? 0.825 -6.989 -17.936 1.00 45.09 99 LEU A N 1
ATOM 822 C CA . LEU A 1 99 ? 1.655 -8.181 -18.141 1.00 45.09 99 LEU A CA 1
ATOM 823 C C . LEU A 1 99 ? 0.853 -9.412 -18.593 1.00 45.09 99 LEU A C 1
ATOM 825 O O . LEU A 1 99 ? 1.443 -10.441 -18.901 1.00 45.09 99 LEU A O 1
ATOM 829 N N . THR A 1 100 ? -0.473 -9.316 -18.688 1.00 41.50 100 THR A N 1
ATOM 830 C CA . THR A 1 100 ? -1.324 -10.346 -19.305 1.00 41.50 100 THR A CA 1
ATOM 831 C C . THR A 1 100 ? -1.352 -10.266 -20.835 1.00 41.50 100 THR A C 1
ATOM 833 O O . THR A 1 100 ? -1.839 -11.198 -21.467 1.00 41.50 100 THR A O 1
ATOM 836 N N . ALA A 1 101 ? -0.810 -9.200 -21.441 1.00 34.81 101 ALA A N 1
ATOM 837 C CA . ALA A 1 101 ? -0.840 -8.981 -22.892 1.00 34.81 101 ALA A CA 1
ATOM 838 C C . ALA A 1 101 ? 0.537 -9.045 -23.584 1.00 34.81 101 ALA A C 1
ATOM 840 O O . ALA A 1 101 ? 0.611 -8.888 -24.801 1.00 34.81 101 ALA A O 1
ATOM 841 N N . VAL A 1 102 ? 1.629 -9.310 -22.856 1.00 38.12 102 VAL A N 1
ATOM 842 C CA . VAL A 1 102 ? 2.955 -9.520 -23.465 1.00 38.12 102 VAL A CA 1
ATOM 843 C C . VAL A 1 102 ? 3.280 -11.018 -23.496 1.00 38.12 102 VAL A C 1
ATOM 845 O O . VAL A 1 102 ? 3.960 -11.540 -22.621 1.00 38.12 102 VAL A O 1
ATOM 848 N N . GLY A 1 103 ? 2.786 -11.693 -24.538 1.00 38.41 103 GLY A N 1
ATOM 849 C CA . GLY A 1 103 ? 3.550 -12.730 -25.244 1.00 38.41 103 GLY A CA 1
ATOM 850 C C . GLY A 1 103 ? 3.671 -14.124 -24.620 1.00 38.41 103 GLY A C 1
ATOM 851 O O . GLY A 1 103 ? 4.783 -14.611 -24.440 1.00 38.41 103 GLY A O 1
ATOM 852 N N . LEU A 1 104 ? 2.548 -14.813 -24.402 1.00 29.39 104 LEU A N 1
ATOM 853 C CA . LEU A 1 104 ? 2.491 -16.275 -24.567 1.00 29.39 104 LEU A CA 1
ATOM 854 C C . LEU A 1 104 ? 1.517 -16.604 -25.707 1.00 29.39 104 LEU A C 1
ATOM 856 O O . LEU A 1 104 ? 0.436 -17.148 -25.488 1.00 29.39 104 LEU A O 1
ATOM 860 N N . GLN A 1 105 ? 1.902 -16.211 -26.919 1.00 32.00 105 GLN A N 1
ATOM 861 C CA . GLN A 1 105 ? 1.454 -16.811 -28.174 1.00 32.00 105 GLN A CA 1
ATOM 862 C C . GLN A 1 105 ? 2.677 -17.021 -29.057 1.00 32.00 105 GLN A C 1
ATOM 864 O O . GLN A 1 105 ? 3.544 -16.117 -29.054 1.00 32.00 105 GLN A O 1
#

Radius of gyration: 16.1 Å; chains: 1; bounding box: 30×27×42 Å

pLDDT: mean 77.03, std 17.62, range [29.39, 97.31]

InterPro domains:
  IPR001647 DNA-binding HTH domain, TetR-type [PF00440] (2-40)
  IPR001647 DNA-binding HTH domain, TetR-type [PS50977] (1-50)
  IPR009057 Homedomain-like superfamily [SSF46689] (2-57)
  IPR050624 Nucleoid occlusion factor SlmA/HTH-type transcriptional regulator [PTHR43479] (1-86)

Organism: NCBI:txid2024736

Foldseek 3Di:
DVCLVPDALVPDDLVNVCVVVVHDSVVCVVVAVGSLRVLLVVLVVLLVVLVVVVVVPPCPPPPVVSVVSVVVSCVVCVVSVVSCVVHVNVVVNCVVSCVVPPDPD